Protein AF-A0A967MXD2-F1 (afdb_monomer_lite)

Structure (mmCIF, N/CA/C/O backbone):
data_AF-A0A967MXD2-F1
#
_entry.id   AF-A0A967MXD2-F1
#
loop_
_atom_site.group_PDB
_atom_site.id
_atom_site.type_symbol
_atom_site.label_atom_id
_atom_site.label_alt_id
_atom_site.label_comp_id
_atom_site.label_asym_id
_atom_site.label_entity_id
_atom_site.label_seq_id
_atom_site.pdbx_PDB_ins_code
_atom_site.Cartn_x
_atom_site.Cartn_y
_atom_site.Cartn_z
_atom_site.occupancy
_atom_site.B_iso_or_equiv
_atom_site.auth_seq_id
_atom_site.auth_comp_id
_atom_site.auth_asym_id
_atom_site.auth_atom_id
_atom_site.pdbx_PDB_model_num
ATOM 1 N N . MET A 1 1 ? 9.176 -36.550 -43.305 1.00 48.47 1 MET A N 1
ATOM 2 C CA . MET A 1 1 ? 9.764 -36.380 -41.962 1.00 48.47 1 MET A CA 1
ATOM 3 C C . MET A 1 1 ? 10.131 -34.909 -41.811 1.00 48.47 1 MET A C 1
ATOM 5 O O . MET A 1 1 ? 11.224 -34.508 -42.181 1.00 48.47 1 MET A O 1
ATOM 9 N N . GLN A 1 2 ? 9.151 -34.081 -41.441 1.00 43.91 2 GLN A N 1
ATOM 10 C CA . GLN A 1 2 ? 9.372 -32.662 -41.149 1.00 43.91 2 GLN A CA 1
ATOM 11 C C . GLN A 1 2 ? 10.028 -32.586 -39.773 1.00 43.91 2 GLN A C 1
ATOM 13 O O . GLN A 1 2 ? 9.550 -33.216 -38.835 1.00 43.91 2 GLN A O 1
ATOM 18 N N . ALA A 1 3 ? 11.165 -31.901 -39.686 1.00 48.53 3 ALA A N 1
ATOM 19 C CA . ALA A 1 3 ? 11.846 -31.685 -38.424 1.00 48.53 3 ALA A CA 1
ATOM 20 C C . ALA A 1 3 ? 10.956 -30.806 -37.539 1.00 48.53 3 ALA A C 1
ATOM 22 O O . ALA A 1 3 ? 10.710 -29.644 -37.870 1.00 48.53 3 ALA A O 1
ATOM 23 N N . ASP A 1 4 ? 10.468 -31.380 -36.438 1.00 48.91 4 ASP A N 1
ATOM 24 C CA . ASP A 1 4 ? 9.845 -30.639 -35.350 1.00 48.91 4 ASP A CA 1
ATOM 25 C C . ASP A 1 4 ? 10.823 -29.561 -34.889 1.00 48.91 4 ASP A C 1
ATOM 27 O O . ASP A 1 4 ? 11.896 -29.826 -34.337 1.00 48.91 4 ASP A O 1
ATOM 31 N N . LYS A 1 5 ? 10.465 -28.313 -35.175 1.00 57.06 5 LYS A N 1
ATOM 32 C CA . LYS A 1 5 ? 11.190 -27.135 -34.729 1.00 57.06 5 LYS A CA 1
ATOM 33 C C . LYS A 1 5 ? 10.933 -27.011 -33.231 1.00 57.06 5 LYS A C 1
ATOM 35 O O . LYS A 1 5 ? 9.968 -26.371 -32.822 1.00 57.06 5 LYS A O 1
ATOM 40 N N . VAL A 1 6 ? 11.772 -27.663 -32.427 1.00 57.06 6 VAL A N 1
ATOM 41 C CA . VAL A 1 6 ? 11.796 -27.506 -30.969 1.00 57.06 6 VAL A CA 1
ATOM 42 C C . VAL A 1 6 ? 11.891 -26.008 -30.683 1.00 57.06 6 VAL A C 1
ATOM 44 O O . VAL A 1 6 ? 12.917 -25.379 -30.947 1.00 57.06 6 VAL A O 1
ATOM 47 N N . GLN A 1 7 ? 10.788 -25.409 -30.229 1.00 61.00 7 GLN A N 1
ATOM 48 C CA . GLN A 1 7 ? 10.775 -24.023 -29.781 1.00 61.00 7 GLN A CA 1
ATOM 49 C C . GLN A 1 7 ? 11.796 -23.911 -28.651 1.00 61.00 7 GLN A C 1
ATOM 51 O O . GLN A 1 7 ? 11.709 -24.634 -27.657 1.00 61.00 7 GLN A O 1
ATOM 56 N N . SER A 1 8 ? 12.801 -23.049 -28.819 1.00 60.88 8 SER A N 1
ATOM 57 C CA . SER A 1 8 ? 13.775 -22.812 -27.762 1.00 60.88 8 SER A CA 1
ATOM 58 C C . SER A 1 8 ? 13.028 -22.293 -26.533 1.00 60.88 8 SER A C 1
ATOM 60 O O . SER A 1 8 ? 12.307 -21.300 -26.584 1.00 60.88 8 SER A O 1
ATOM 62 N N . VAL A 1 9 ? 13.187 -22.986 -25.408 1.00 65.31 9 VAL A N 1
ATOM 63 C CA . VAL A 1 9 ? 12.445 -22.767 -24.149 1.00 65.31 9 VAL A CA 1
ATOM 64 C C . VAL A 1 9 ? 12.827 -21.435 -23.461 1.00 65.31 9 VAL A C 1
ATOM 66 O O . VAL A 1 9 ? 12.412 -21.134 -22.347 1.00 65.31 9 VAL A O 1
ATOM 69 N N . ALA A 1 10 ? 13.600 -20.582 -24.127 1.00 65.50 10 ALA A N 1
ATOM 70 C CA . ALA A 1 10 ? 14.228 -19.402 -23.557 1.00 65.50 10 ALA A CA 1
ATOM 71 C C . ALA A 1 10 ? 13.922 -18.141 -24.380 1.00 65.50 10 ALA A C 1
ATOM 73 O O . ALA A 1 10 ? 14.827 -17.476 -24.879 1.00 65.50 10 ALA A O 1
ATOM 74 N N . ASP A 1 11 ? 12.641 -17.790 -24.513 1.00 68.62 11 ASP A N 1
ATOM 75 C CA . ASP A 1 11 ? 12.268 -16.419 -24.868 1.00 68.62 11 ASP A CA 1
ATOM 76 C C . ASP A 1 11 ? 12.363 -15.545 -23.608 1.00 68.62 11 ASP A C 1
ATOM 78 O O . ASP A 1 11 ? 11.428 -15.480 -22.805 1.00 68.62 11 ASP A O 1
ATOM 82 N N . PHE A 1 12 ? 13.527 -14.926 -23.398 1.00 75.12 12 PHE A N 1
ATOM 83 C CA . PHE A 1 12 ? 13.762 -13.906 -22.365 1.00 75.12 12 PHE A CA 1
ATOM 84 C C . PHE A 1 12 ? 13.446 -12.488 -22.867 1.00 75.12 12 PHE A C 1
ATOM 86 O O . PHE A 1 12 ? 13.971 -11.508 -22.338 1.00 75.12 12 PHE A O 1
ATOM 93 N N . GLY A 1 13 ? 12.622 -12.357 -23.910 1.00 80.88 13 GLY A N 1
ATOM 94 C CA . GLY A 1 13 ? 12.272 -11.067 -24.480 1.00 80.88 13 GLY A CA 1
ATOM 95 C C . GLY A 1 13 ? 11.597 -10.119 -23.474 1.00 80.88 13 GLY A C 1
ATOM 96 O O . GLY A 1 13 ? 11.039 -10.553 -22.462 1.00 80.88 13 GLY A O 1
ATOM 97 N N . PRO A 1 14 ? 11.575 -8.807 -23.767 1.00 78.19 14 PRO A N 1
ATOM 98 C CA . PRO A 1 14 ? 11.069 -7.766 -22.865 1.00 78.19 14 PRO A CA 1
ATOM 99 C C . PRO A 1 14 ? 9.623 -7.987 -22.390 1.00 78.19 14 PRO A C 1
ATOM 101 O O . PRO A 1 14 ? 9.252 -7.516 -21.323 1.00 78.19 14 PRO A O 1
ATOM 104 N N . LYS A 1 15 ? 8.825 -8.773 -23.127 1.00 83.69 15 LYS A N 1
ATOM 105 C CA . LYS A 1 15 ? 7.458 -9.179 -22.753 1.00 83.69 15 LYS A CA 1
ATOM 106 C C . LYS A 1 15 ? 7.380 -10.034 -21.479 1.00 83.69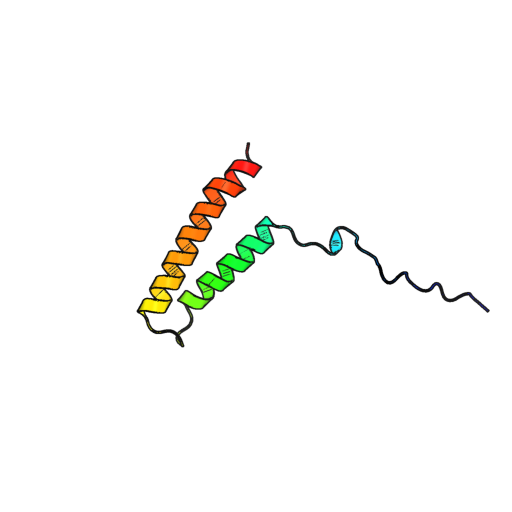 15 LYS A C 1
ATOM 108 O O . LYS A 1 15 ? 6.295 -10.197 -20.932 1.00 83.69 15 LYS A O 1
ATOM 113 N N . ARG A 1 16 ? 8.499 -10.603 -21.022 1.00 83.94 16 ARG A N 1
ATOM 114 C CA . ARG A 1 16 ? 8.591 -11.397 -19.785 1.00 83.94 16 ARG A CA 1
ATOM 115 C C . ARG A 1 16 ? 8.774 -10.540 -18.532 1.00 83.94 16 ARG A C 1
ATOM 117 O O . ARG A 1 16 ? 8.636 -11.069 -17.432 1.00 83.94 16 ARG A O 1
ATOM 124 N N . PHE A 1 17 ? 9.105 -9.257 -18.684 1.00 86.50 17 PHE A N 1
ATOM 125 C CA . PHE A 1 17 ? 9.372 -8.351 -17.573 1.00 86.50 17 PHE A CA 1
ATOM 126 C C . PHE A 1 17 ? 8.225 -7.363 -17.392 1.00 86.50 17 PHE A C 1
ATOM 128 O O . PHE A 1 17 ? 7.648 -6.856 -18.351 1.00 86.50 17 PHE A O 1
ATOM 135 N N . ILE A 1 18 ? 7.917 -7.076 -16.133 1.00 89.12 18 ILE A N 1
ATOM 136 C CA . ILE A 1 18 ? 6.968 -6.036 -15.749 1.00 89.12 18 ILE A CA 1
ATOM 137 C C . ILE A 1 18 ? 7.723 -4.742 -15.455 1.00 89.12 18 ILE A C 1
ATOM 139 O O . ILE A 1 18 ? 8.849 -4.765 -14.956 1.00 89.12 18 ILE A O 1
ATOM 143 N N . ASN A 1 19 ? 7.106 -3.603 -15.774 1.00 91.44 19 ASN A N 1
ATOM 144 C CA . ASN A 1 19 ? 7.681 -2.305 -15.443 1.00 91.44 19 ASN A CA 1
ATOM 145 C C . ASN A 1 19 ? 7.879 -2.202 -13.918 1.00 91.44 19 ASN A C 1
ATOM 147 O O . ASN A 1 19 ? 7.005 -2.573 -13.126 1.00 91.44 19 ASN A O 1
ATOM 151 N N . ARG A 1 20 ? 9.050 -1.718 -13.506 1.00 91.00 20 ARG A N 1
ATOM 152 C CA . ARG A 1 20 ? 9.462 -1.688 -12.101 1.00 91.00 20 ARG A CA 1
ATOM 153 C C . ARG A 1 20 ? 8.562 -0.782 -11.265 1.00 91.00 20 ARG A C 1
ATOM 155 O O . ARG A 1 20 ? 8.201 -1.152 -10.151 1.00 91.00 20 ARG A O 1
ATOM 162 N N . GLU A 1 21 ? 8.187 0.371 -11.797 1.00 92.81 21 GLU A N 1
ATOM 163 C CA . GLU A 1 21 ? 7.354 1.361 -11.121 1.00 92.81 21 GLU A CA 1
ATOM 164 C C . GLU A 1 21 ? 5.933 0.818 -10.924 1.00 92.81 21 GLU A C 1
ATOM 166 O O . GLU A 1 21 ? 5.396 0.893 -9.821 1.00 92.81 21 GLU A O 1
ATOM 171 N N . LEU A 1 22 ? 5.367 0.160 -11.941 1.00 92.94 22 LEU A N 1
ATOM 172 C CA . LEU A 1 22 ? 4.083 -0.539 -11.829 1.00 92.94 22 LEU A CA 1
ATOM 173 C C . LEU A 1 22 ? 4.135 -1.685 -10.812 1.00 92.94 22 LEU A C 1
ATOM 175 O O . LEU A 1 22 ? 3.194 -1.878 -10.046 1.00 92.94 22 LEU A O 1
ATOM 179 N N . SER A 1 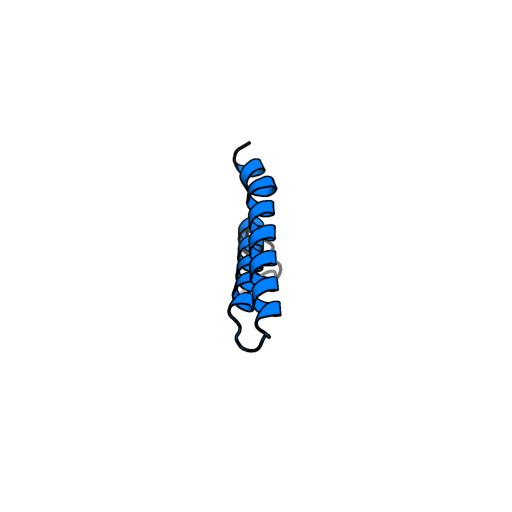23 ? 5.246 -2.421 -10.766 1.00 94.81 23 SER A N 1
ATOM 180 C CA . SER A 1 23 ? 5.447 -3.503 -9.790 1.00 94.81 23 SER A CA 1
ATOM 181 C C . SER A 1 23 ? 5.488 -2.972 -8.361 1.00 94.81 23 SER A C 1
ATOM 183 O O . SER A 1 23 ? 4.942 -3.587 -7.444 1.00 94.81 23 SER A O 1
ATOM 185 N N . TRP A 1 24 ? 6.128 -1.817 -8.177 1.00 95.44 24 TRP A N 1
ATOM 186 C CA . TRP A 1 24 ? 6.209 -1.131 -6.897 1.00 95.44 24 TRP A CA 1
ATOM 187 C C . TRP A 1 24 ? 4.828 -0.609 -6.467 1.00 95.44 24 TRP A C 1
ATOM 189 O O . TRP A 1 24 ? 4.419 -0.832 -5.329 1.00 95.44 24 TRP A O 1
ATOM 199 N N . LEU A 1 25 ? 4.058 -0.010 -7.384 1.00 95.94 25 LEU A N 1
ATOM 200 C CA . LEU A 1 25 ? 2.683 0.419 -7.099 1.00 95.94 25 LEU A CA 1
ATOM 201 C C . LEU A 1 25 ? 1.794 -0.768 -6.708 1.00 95.94 25 LEU A C 1
ATOM 203 O O . LEU A 1 25 ? 1.107 -0.696 -5.695 1.00 95.94 25 LEU A O 1
ATOM 207 N N . ALA A 1 26 ? 1.877 -1.889 -7.429 1.00 97.56 26 ALA A N 1
ATOM 208 C CA . ALA A 1 26 ? 1.142 -3.112 -7.095 1.00 97.56 26 ALA A CA 1
ATOM 209 C C . ALA A 1 26 ? 1.564 -3.724 -5.747 1.00 97.56 26 ALA A C 1
ATOM 211 O O . ALA A 1 26 ? 0.781 -4.405 -5.083 1.00 97.56 26 ALA A O 1
ATOM 212 N N . PHE A 1 27 ? 2.811 -3.517 -5.319 1.00 97.62 27 PHE A N 1
ATOM 213 C CA . PHE A 1 27 ? 3.221 -3.834 -3.955 1.00 97.62 27 PHE A CA 1
ATOM 214 C C . PHE A 1 27 ? 2.527 -2.919 -2.940 1.00 97.62 27 PHE A C 1
ATOM 216 O O . PHE A 1 27 ? 1.913 -3.433 -2.008 1.00 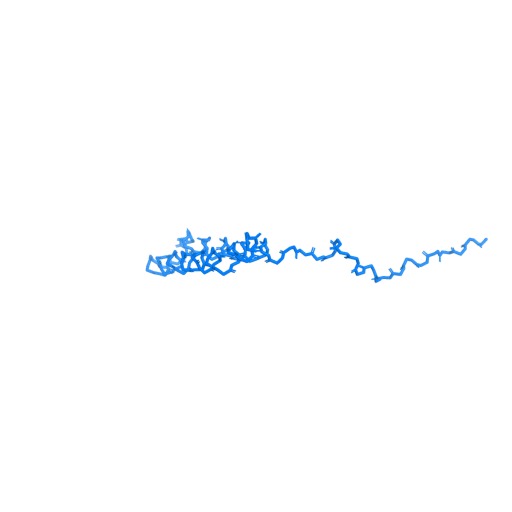97.62 27 PHE A O 1
ATOM 223 N N . ASN A 1 28 ? 2.554 -1.598 -3.134 1.00 98.38 28 ASN A N 1
ATOM 224 C CA . ASN A 1 28 ? 1.936 -0.678 -2.180 1.00 98.38 28 ASN A CA 1
ATOM 225 C C . ASN A 1 28 ? 0.408 -0.844 -2.102 1.00 98.38 28 ASN A C 1
ATOM 227 O O . ASN A 1 28 ? -0.166 -0.732 -1.024 1.00 98.38 28 ASN A O 1
ATOM 231 N N . THR A 1 29 ? -0.249 -1.200 -3.212 1.00 98.44 29 THR A N 1
ATOM 232 C CA . THR A 1 29 ? -1.671 -1.578 -3.218 1.00 98.44 29 THR A CA 1
ATOM 233 C C . THR A 1 29 ? -1.954 -2.733 -2.260 1.00 98.44 29 THR A C 1
ATOM 235 O O . THR A 1 29 ? -2.890 -2.643 -1.475 1.00 98.44 29 THR A O 1
ATOM 238 N N . ARG A 1 30 ? -1.112 -3.772 -2.242 1.00 98.56 30 ARG A N 1
ATOM 239 C CA . ARG A 1 30 ? -1.271 -4.899 -1.307 1.00 98.56 30 ARG A CA 1
ATOM 240 C C . ARG A 1 30 ? -1.053 -4.489 0.150 1.00 98.56 30 ARG A C 1
ATOM 242 O O . ARG A 1 30 ? -1.735 -4.985 1.035 1.00 98.56 30 ARG A O 1
ATOM 249 N N . VAL A 1 31 ? -0.151 -3.541 0.416 1.00 98.56 31 VAL A N 1
ATOM 250 C CA . VAL A 1 31 ? 0.013 -2.968 1.766 1.00 98.56 31 VAL A CA 1
ATOM 251 C C . VAL A 1 31 ? -1.251 -2.216 2.198 1.00 98.56 31 VAL A C 1
ATOM 253 O O . VAL A 1 31 ? -1.678 -2.336 3.345 1.00 98.56 31 VAL A O 1
ATOM 256 N N . LEU A 1 32 ? -1.878 -1.470 1.284 1.00 98.62 32 LEU A N 1
ATOM 257 C CA . LEU A 1 32 ? -3.140 -0.777 1.546 1.00 98.62 32 LEU A CA 1
ATOM 258 C C . LEU A 1 32 ? -4.305 -1.754 1.776 1.00 98.62 32 LEU A C 1
ATOM 260 O O . LEU A 1 32 ? -5.163 -1.494 2.619 1.00 98.62 32 LEU A O 1
ATOM 264 N N . GLU A 1 33 ? -4.334 -2.881 1.065 1.00 98.69 33 GLU A N 1
ATOM 265 C CA . GLU A 1 33 ? -5.329 -3.943 1.269 1.00 98.69 33 GLU A CA 1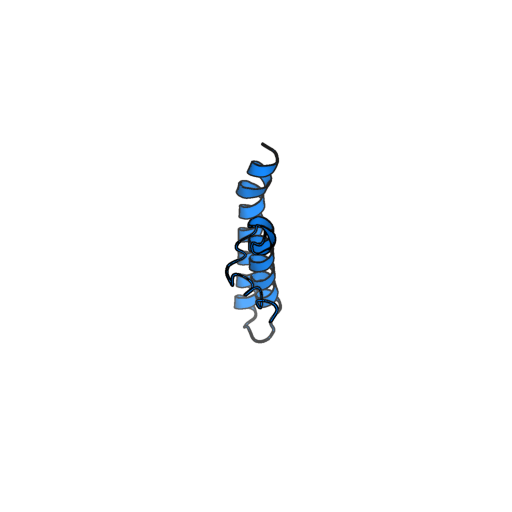
ATOM 266 C C . GLU A 1 33 ? -5.300 -4.488 2.706 1.00 98.69 33 GLU A C 1
ATOM 268 O O . GLU A 1 33 ? -6.361 -4.667 3.310 1.00 98.69 33 GLU A O 1
ATOM 273 N N . GLU A 1 34 ? -4.119 -4.636 3.316 1.00 98.69 34 GLU A N 1
ATOM 274 C CA . GLU A 1 34 ? -4.004 -5.048 4.723 1.00 98.69 34 GLU A CA 1
ATOM 275 C C . GLU A 1 34 ? -4.602 -4.019 5.700 1.00 98.69 34 GLU A C 1
ATOM 277 O O . GLU A 1 34 ? -5.130 -4.387 6.750 1.00 98.69 34 GLU A O 1
ATOM 282 N N . ALA A 1 35 ? -4.640 -2.730 5.351 1.00 98.56 35 ALA A N 1
ATOM 283 C CA . ALA A 1 35 ? -5.342 -1.729 6.163 1.00 98.56 35 ALA A CA 1
ATOM 284 C C . ALA A 1 35 ? -6.874 -1.932 6.167 1.00 98.56 35 ALA A C 1
ATOM 286 O O . ALA A 1 35 ? -7.579 -1.528 7.102 1.00 98.56 35 ALA A O 1
ATOM 287 N N . MET A 1 36 ? -7.418 -2.579 5.134 1.00 98.25 36 MET A N 1
ATOM 288 C CA . MET A 1 36 ? -8.848 -2.875 5.001 1.00 98.25 36 MET A CA 1
ATOM 289 C C . MET A 1 36 ? -9.224 -4.259 5.547 1.00 98.25 36 MET A C 1
ATOM 291 O O . MET A 1 36 ? -10.407 -4.530 5.757 1.00 98.25 36 MET A O 1
ATOM 295 N N . ASN A 1 37 ? -8.240 -5.110 5.833 1.00 98.44 37 ASN A N 1
ATOM 296 C CA . ASN A 1 37 ? -8.456 -6.466 6.312 1.00 98.44 37 ASN A CA 1
ATOM 297 C C . ASN A 1 37 ? -8.993 -6.484 7.756 1.00 98.44 37 ASN A C 1
ATOM 299 O O . ASN A 1 37 ? -8.298 -6.139 8.710 1.00 98.44 37 ASN A O 1
ATOM 303 N N . ALA A 1 38 ? -10.245 -6.918 7.920 1.00 98.06 38 ALA A N 1
ATOM 304 C CA . ALA A 1 38 ? -10.916 -6.993 9.218 1.00 98.06 38 ALA A CA 1
ATOM 305 C C . ALA A 1 38 ? -10.383 -8.109 10.139 1.00 98.06 38 ALA A C 1
ATOM 307 O O . ALA A 1 38 ? -10.739 -8.125 11.315 1.00 98.06 38 ALA A O 1
ATOM 308 N N . ALA A 1 39 ? -9.541 -9.019 9.633 1.00 98.38 39 ALA A N 1
ATOM 309 C CA . ALA A 1 39 ? -8.857 -10.014 10.458 1.00 98.38 39 ALA A CA 1
ATOM 310 C C . ALA A 1 39 ? -7.748 -9.396 11.331 1.00 98.38 39 ALA A C 1
ATOM 312 O O . ALA A 1 39 ? -7.364 -9.994 12.335 1.00 98.38 39 ALA A O 1
ATOM 313 N N . HIS A 1 40 ? -7.267 -8.197 10.983 1.00 98.19 40 HIS A N 1
ATOM 314 C CA . HIS A 1 40 ? -6.290 -7.462 11.783 1.00 98.19 40 HIS A CA 1
ATOM 315 C C . HIS A 1 40 ? -6.970 -6.596 12.852 1.00 98.19 40 HIS A C 1
ATOM 317 O O . HIS A 1 40 ? -7.971 -5.923 12.569 1.00 98.19 40 HIS A O 1
ATOM 323 N N . PRO A 1 41 ? -6.402 -6.513 14.068 1.00 98.56 41 PRO A N 1
ATOM 324 C CA . PRO A 1 41 ? -6.763 -5.503 15.052 1.00 98.56 41 PRO A CA 1
ATOM 325 C C . PRO A 1 41 ? -6.732 -4.082 14.473 1.00 98.56 41 PRO A C 1
ATOM 327 O O . PRO A 1 41 ? -5.910 -3.741 13.621 1.00 98.56 41 PRO A O 1
ATOM 330 N N . LEU A 1 42 ? -7.597 -3.206 14.993 1.00 98.31 42 LEU A N 1
ATOM 331 C CA . LEU A 1 42 ? -7.784 -1.847 14.467 1.00 98.31 42 LEU A CA 1
ATOM 332 C C . LEU A 1 42 ? -6.478 -1.037 14.374 1.00 98.31 42 LEU A C 1
ATOM 334 O O . LEU A 1 42 ? -6.266 -0.315 13.402 1.00 98.31 42 LEU A O 1
ATOM 338 N N . LEU A 1 43 ? -5.593 -1.165 15.364 1.00 98.56 43 LEU A N 1
ATOM 339 C CA . LEU A 1 43 ? -4.323 -0.436 15.377 1.00 98.56 43 LEU A CA 1
ATOM 340 C C . LEU A 1 43 ? -3.313 -0.980 14.360 1.00 98.56 43 LEU A C 1
ATOM 342 O O . LEU A 1 43 ? -2.522 -0.208 13.824 1.00 98.56 43 LEU A O 1
ATOM 346 N N . GLU A 1 44 ? -3.356 -2.275 14.044 1.00 98.62 44 GLU A N 1
ATOM 347 C CA . GLU A 1 44 ? -2.515 -2.844 12.985 1.00 98.62 44 GLU A CA 1
ATOM 348 C C . GLU A 1 44 ? -2.976 -2.369 11.608 1.00 98.62 44 GLU A C 1
ATOM 350 O O . GLU A 1 44 ? -2.154 -1.987 10.778 1.00 98.62 44 GLU A O 1
ATOM 355 N N . ARG A 1 45 ? -4.289 -2.257 11.399 1.00 98.75 45 ARG A N 1
ATOM 356 C CA . ARG A 1 45 ? -4.860 -1.660 10.184 1.00 98.75 45 ARG A CA 1
ATOM 357 C C . ARG A 1 45 ? -4.451 -0.199 10.012 1.00 98.75 45 ARG A C 1
ATOM 359 O O . ARG A 1 45 ? -4.051 0.208 8.923 1.00 98.75 45 ARG A O 1
ATOM 366 N N . LEU A 1 46 ? -4.494 0.581 11.095 1.00 98.62 46 LEU A N 1
ATOM 367 C CA . LEU A 1 46 ? -4.005 1.962 11.094 1.00 98.62 46 LEU A CA 1
ATOM 368 C C . LEU A 1 46 ? -2.507 2.020 10.769 1.00 98.62 46 LEU A C 1
ATOM 370 O O . LEU A 1 46 ? -2.073 2.875 10.001 1.00 98.62 46 LEU A O 1
ATOM 374 N N . ARG A 1 47 ? -1.716 1.087 11.305 1.00 98.62 47 ARG A N 1
ATOM 375 C CA . ARG A 1 47 ? -0.293 0.975 10.981 1.00 98.62 47 ARG A CA 1
ATOM 376 C C . ARG A 1 47 ? -0.077 0.679 9.493 1.00 98.62 47 ARG A C 1
ATOM 378 O O . ARG A 1 47 ? 0.756 1.347 8.887 1.00 98.62 47 ARG A O 1
ATOM 385 N N . PHE A 1 48 ? -0.817 -0.256 8.894 1.00 98.81 48 PHE A N 1
ATOM 386 C CA . PHE A 1 48 ? -0.740 -0.530 7.452 1.00 98.81 48 PHE A CA 1
ATOM 387 C C . PHE A 1 48 ? -1.112 0.688 6.604 1.00 98.81 48 PHE A C 1
ATOM 389 O O . PHE A 1 48 ? -0.416 0.981 5.632 1.00 98.81 48 PHE A O 1
ATOM 396 N N . LEU A 1 49 ? -2.140 1.442 7.004 1.00 98.62 49 LEU A N 1
ATOM 397 C CA . LEU A 1 49 ? -2.515 2.686 6.330 1.00 98.62 49 LEU A CA 1
ATOM 398 C C . LEU A 1 49 ? -1.365 3.702 6.351 1.00 98.62 49 LEU A C 1
ATOM 400 O O . LEU A 1 49 ? -0.997 4.234 5.303 1.00 98.62 49 LEU A O 1
ATOM 404 N N . SER A 1 50 ? -0.764 3.931 7.522 1.00 98.62 50 SER A N 1
ATOM 405 C CA . SER A 1 50 ? 0.377 4.8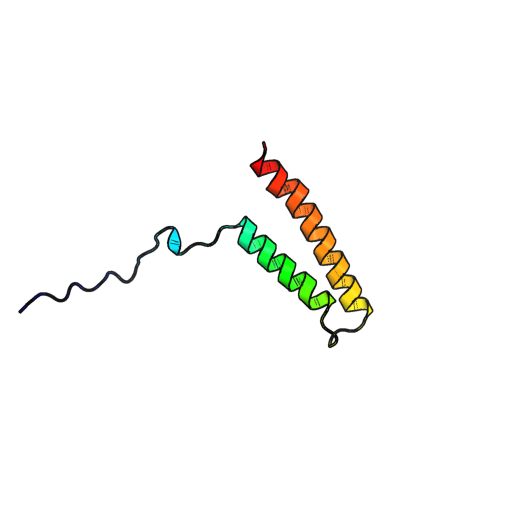41 7.660 1.00 98.62 50 SER A CA 1
ATOM 406 C C . SER A 1 50 ? 1.584 4.383 6.837 1.00 98.62 50 SER A C 1
ATOM 408 O O . SER A 1 50 ? 2.209 5.204 6.171 1.00 98.62 50 SER A O 1
ATOM 410 N N . ILE A 1 51 ? 1.884 3.078 6.819 1.00 98.69 51 ILE A N 1
ATOM 411 C CA . ILE A 1 51 ? 2.966 2.515 5.995 1.00 98.69 51 ILE A CA 1
ATOM 412 C C . ILE A 1 51 ? 2.684 2.751 4.506 1.00 98.69 51 ILE A C 1
ATOM 414 O O . ILE A 1 51 ? 3.563 3.218 3.785 1.00 98.69 51 ILE A O 1
ATOM 418 N N . SER A 1 52 ? 1.462 2.474 4.043 1.00 98.56 52 SER A N 1
ATOM 419 C CA . SER A 1 52 ? 1.072 2.694 2.646 1.00 98.56 52 SER A CA 1
ATOM 420 C C . SER A 1 52 ? 1.218 4.160 2.225 1.00 98.56 52 SER A C 1
ATOM 422 O O . SER A 1 52 ? 1.601 4.427 1.082 1.00 98.56 52 SER A O 1
ATOM 424 N N . ALA A 1 53 ? 0.913 5.106 3.120 1.00 98.38 53 ALA A N 1
ATOM 425 C CA . ALA A 1 53 ? 1.090 6.535 2.871 1.00 98.38 53 ALA A CA 1
ATOM 426 C C . ALA A 1 53 ? 2.577 6.910 2.758 1.00 98.38 53 ALA A C 1
ATOM 428 O O . ALA A 1 53 ? 2.981 7.473 1.744 1.00 98.38 53 ALA A O 1
ATOM 429 N N . SER A 1 54 ? 3.409 6.511 3.729 1.00 98.00 54 SER A N 1
ATOM 430 C CA . SER A 1 54 ? 4.853 6.795 3.699 1.00 98.00 54 SER A CA 1
ATOM 431 C C . SER A 1 54 ? 5.552 6.195 2.478 1.00 98.00 54 SER A C 1
ATOM 433 O O . SER A 1 54 ? 6.398 6.843 1.865 1.00 98.00 54 SER A O 1
ATOM 435 N N . ASN A 1 55 ? 5.168 4.979 2.086 1.00 97.44 55 ASN A N 1
ATOM 436 C CA . ASN A 1 55 ? 5.657 4.360 0.861 1.00 97.44 55 ASN A CA 1
ATOM 437 C C . ASN A 1 55 ? 5.318 5.235 -0.358 1.00 97.44 55 ASN A C 1
ATOM 439 O O . ASN A 1 55 ? 6.171 5.476 -1.214 1.00 97.44 55 ASN A O 1
ATOM 443 N N . LEU A 1 56 ? 4.064 5.686 -0.473 1.00 96.44 56 LEU A N 1
ATOM 444 C CA . LEU A 1 56 ? 3.615 6.481 -1.617 1.00 96.44 56 LEU A CA 1
ATOM 445 C C . LEU A 1 56 ? 4.363 7.818 -1.703 1.00 96.44 56 LEU A C 1
ATOM 447 O O . LEU A 1 56 ? 4.759 8.217 -2.800 1.00 96.44 56 LEU A O 1
ATOM 451 N N . ASP A 1 57 ? 4.615 8.464 -0.564 1.00 95.94 57 ASP A N 1
ATOM 452 C CA . ASP A 1 57 ? 5.426 9.682 -0.495 1.00 95.94 57 ASP A CA 1
ATOM 453 C C . ASP A 1 57 ? 6.842 9.440 -1.045 1.00 95.94 57 ASP A C 1
ATOM 455 O O . ASP A 1 57 ? 7.326 10.205 -1.886 1.00 95.94 57 ASP A O 1
ATOM 459 N N . GLU A 1 58 ? 7.492 8.339 -0.648 1.00 94.00 58 GLU A N 1
ATOM 460 C CA . GLU A 1 58 ? 8.806 7.949 -1.179 1.00 94.00 58 GLU A CA 1
ATOM 461 C C . GLU A 1 58 ? 8.765 7.734 -2.699 1.00 94.00 58 GLU A C 1
ATOM 463 O O . GLU A 1 58 ? 9.645 8.207 -3.430 1.00 94.00 58 GLU A O 1
ATOM 468 N N . PHE A 1 59 ? 7.726 7.062 -3.203 1.00 92.94 59 PHE A N 1
ATOM 469 C CA . PHE A 1 59 ? 7.562 6.834 -4.636 1.00 92.94 59 PHE A CA 1
ATOM 470 C C . PHE A 1 59 ? 7.492 8.147 -5.421 1.00 92.94 59 PHE A C 1
ATOM 472 O O . PHE A 1 59 ? 8.179 8.294 -6.437 1.00 92.94 59 PHE A O 1
ATOM 479 N N . TYR A 1 60 ? 6.725 9.129 -4.949 1.00 89.00 60 TYR A N 1
ATOM 480 C CA . TYR A 1 60 ? 6.644 10.426 -5.619 1.00 89.00 60 TYR A CA 1
ATOM 481 C C . TYR A 1 60 ? 7.958 11.207 -5.544 1.00 89.00 60 TYR A C 1
ATOM 483 O O . TYR A 1 60 ? 8.417 11.716 -6.571 1.00 89.00 60 TYR A O 1
ATOM 491 N N . MET A 1 61 ? 8.592 11.261 -4.370 1.00 88.25 61 MET A N 1
ATOM 492 C CA . MET A 1 61 ? 9.837 12.013 -4.181 1.00 88.25 61 MET A CA 1
ATOM 493 C C . MET A 1 61 ? 11.005 11.444 -4.989 1.00 88.25 61 MET A C 1
ATOM 495 O O . MET A 1 61 ? 11.794 12.206 -5.537 1.00 88.25 61 MET A O 1
ATOM 499 N N . VAL A 1 62 ? 11.131 10.118 -5.072 1.00 81.88 62 VAL A N 1
ATOM 500 C CA . VAL A 1 62 ? 12.305 9.475 -5.683 1.00 81.88 62 VAL A CA 1
ATOM 501 C C . VAL A 1 62 ? 12.042 9.047 -7.124 1.00 81.88 62 VAL A C 1
ATOM 503 O O . VAL A 1 62 ? 12.911 9.200 -7.983 1.00 81.88 62 VAL A O 1
ATOM 506 N N . ARG A 1 63 ? 10.875 8.459 -7.414 1.00 78.31 63 ARG A N 1
ATOM 507 C CA . ARG A 1 63 ? 10.617 7.797 -8.706 1.00 78.31 63 ARG A CA 1
ATOM 508 C C . ARG A 1 63 ? 9.935 8.717 -9.702 1.00 78.31 63 ARG A C 1
ATOM 510 O O . ARG A 1 63 ? 10.358 8.756 -10.849 1.00 78.31 63 ARG A O 1
ATOM 517 N N . VAL A 1 64 ? 8.945 9.504 -9.282 1.00 75.62 64 VAL A N 1
ATOM 518 C CA . VAL A 1 64 ? 8.291 10.462 -10.194 1.00 75.62 64 VAL A CA 1
ATOM 519 C C . VAL A 1 64 ? 9.211 11.642 -10.508 1.00 75.62 64 VAL A C 1
ATOM 521 O O . VAL A 1 64 ? 9.272 12.065 -11.662 1.00 75.62 64 VAL A O 1
ATOM 524 N N . ALA A 1 65 ? 9.979 12.124 -9.526 1.00 74.38 65 ALA A N 1
ATOM 525 C CA . ALA A 1 65 ? 11.000 13.146 -9.762 1.00 74.38 65 ALA A CA 1
ATOM 526 C C . ALA A 1 65 ? 12.045 12.698 -10.802 1.00 74.38 65 ALA A C 1
ATOM 528 O O . ALA A 1 65 ? 12.425 13.487 -11.659 1.00 74.38 65 ALA A O 1
ATOM 529 N N . GLY A 1 66 ? 12.441 11.419 -10.791 1.00 66.62 66 GLY A N 1
ATOM 530 C CA . GLY A 1 66 ? 13.384 10.853 -11.763 1.00 66.6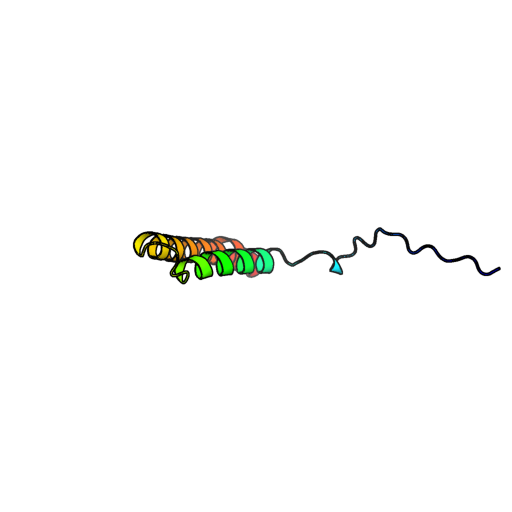2 66 GLY A CA 1
ATOM 531 C C . GLY A 1 66 ? 12.813 10.577 -13.161 1.00 66.62 66 GLY A C 1
ATOM 532 O O . GLY A 1 66 ? 13.587 10.317 -14.073 1.00 66.62 66 GLY A O 1
ATOM 533 N N . LEU A 1 67 ? 11.487 10.618 -13.349 1.00 66.12 67 LEU A N 1
ATOM 534 C CA . LEU A 1 67 ? 10.835 10.451 -14.661 1.00 66.12 67 LEU A CA 1
ATOM 535 C C . LEU A 1 67 ? 10.539 11.787 -15.361 1.00 66.12 67 LEU A C 1
ATOM 537 O O . LEU A 1 67 ? 10.250 11.797 -16.556 1.00 66.12 67 LEU A O 1
ATOM 541 N N . LYS A 1 68 ? 10.552 12.899 -14.614 1.00 60.50 68 LYS A N 1
ATOM 542 C CA . LYS A 1 68 ? 10.314 14.260 -15.126 1.00 60.50 68 LYS A CA 1
ATOM 543 C C . LYS A 1 68 ? 11.581 15.126 -15.193 1.00 60.50 68 LYS A C 1
ATOM 545 O O . LYS A 1 68 ? 11.477 16.265 -15.642 1.00 60.50 68 LYS A O 1
ATOM 550 N N . GLY A 1 69 ? 12.710 14.616 -14.700 1.00 49.75 69 GLY A N 1
ATOM 551 C CA . GLY A 1 69 ? 14.018 15.279 -14.697 1.00 49.75 69 GLY A CA 1
ATOM 552 C C . GLY A 1 69 ? 14.890 14.878 -15.873 1.00 49.75 69 GLY A C 1
ATOM 553 O O . GLY A 1 69 ? 14.724 13.740 -16.363 1.00 49.75 69 GLY A O 1
#

Radius of gyration: 20.26 Å; chains: 1; bounding box: 25×52×57 Å

pLDDT: mean 85.78, std 16.46, range [43.91, 98.81]

Foldseek 3Di:
DDPDPPDDPDPPDPVVDDDPLVVLVVVLVVLLVQLVDPVDDNVVSVVSVVVSVVSVVCCCVPPVVVVVD

Secondary structure (DSSP, 8-state):
--------S----GGG---HHHHHHHHHHHHHHHHH-TTS-HHHHHHHHHHHHHHHHHIIIIIIHHHH-

Sequence (69 aa):
MQADKVQSVADFGPKRFINRELSWLAFNTRVLEEAMNAAHPLLERLRFLSISASNLDEFYMVRVAGLKG